Protein AF-A0A1G6YHK0-F1 (afdb_monomer_lite)

Sequence (80 aa):
MWVAPKVGASRLRGALVTPKVVHRAAITTPKEASGLLRSIEDYEGGVRTRIAMRLLPHVFVRPGELRHAEWNEFNFDQKV

Radius of gyration: 20.24 Å; chains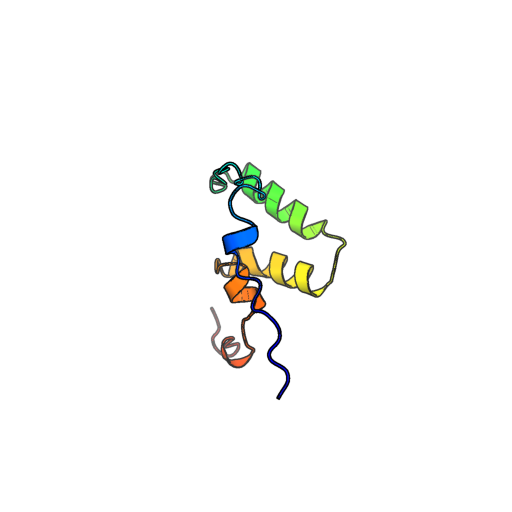: 1; bounding box: 29×59×31 Å

Structure (mmCIF, N/CA/C/O backbone):
data_AF-A0A1G6YHK0-F1
#
_entry.id   AF-A0A1G6YHK0-F1
#
loop_
_atom_site.group_PDB
_atom_site.id
_atom_site.type_symbol
_atom_site.label_atom_id
_atom_site.label_alt_id
_atom_site.label_comp_id
_atom_site.label_asym_id
_atom_site.label_entity_id
_atom_site.label_seq_id
_atom_site.pdbx_PDB_ins_code
_atom_site.Cartn_x
_atom_site.Cartn_y
_atom_site.Cartn_z
_atom_site.occupancy
_atom_site.B_iso_or_equiv
_atom_site.auth_seq_id
_atom_site.auth_comp_id
_atom_site.auth_asym_id
_atom_site.auth_atom_id
_atom_site.pdbx_PDB_model_num
ATOM 1 N N . MET A 1 1 ? -6.691 -45.926 13.284 1.00 36.59 1 MET A N 1
ATOM 2 C CA . MET A 1 1 ? -5.404 -45.197 13.250 1.00 36.59 1 MET A CA 1
ATOM 3 C C . MET A 1 1 ? -4.942 -45.128 11.801 1.00 36.59 1 MET A C 1
ATOM 5 O O . MET A 1 1 ? -4.474 -46.127 11.279 1.00 36.59 1 MET A O 1
ATOM 9 N N . TRP A 1 2 ? -5.187 -44.005 11.122 1.00 35.00 2 TRP A N 1
ATOM 10 C CA . TRP A 1 2 ? -4.812 -43.800 9.718 1.00 35.00 2 TRP A CA 1
ATOM 11 C C . TRP A 1 2 ? -3.637 -42.820 9.698 1.00 35.00 2 TRP A C 1
ATOM 13 O O . TRP A 1 2 ? -3.799 -41.655 10.054 1.00 35.00 2 TRP A O 1
ATOM 23 N N . VAL A 1 3 ? -2.437 -43.303 9.378 1.00 49.72 3 VAL A N 1
ATOM 24 C CA . VAL A 1 3 ? -1.247 -42.458 9.235 1.00 49.72 3 VAL A CA 1
ATOM 25 C C . VAL A 1 3 ? -1.144 -42.084 7.763 1.00 49.72 3 VAL A C 1
ATOM 27 O O . VAL A 1 3 ? -0.727 -42.896 6.941 1.00 49.72 3 VAL A O 1
ATOM 30 N N . ALA A 1 4 ? -1.550 -40.862 7.419 1.00 50.69 4 ALA A N 1
ATOM 31 C CA . ALA A 1 4 ? -1.271 -40.310 6.100 1.00 50.69 4 ALA A CA 1
ATOM 32 C C . ALA A 1 4 ? 0.257 -40.196 5.920 1.00 50.69 4 ALA A C 1
ATOM 34 O O . ALA A 1 4 ? 0.942 -39.714 6.832 1.00 50.69 4 ALA A O 1
ATOM 35 N N . PRO A 1 5 ? 0.827 -40.612 4.777 1.00 50.88 5 PRO A N 1
ATOM 36 C CA . PRO A 1 5 ? 2.251 -40.459 4.544 1.00 50.88 5 PRO A CA 1
ATOM 37 C C . PRO A 1 5 ? 2.568 -38.963 4.479 1.00 50.88 5 PRO A C 1
ATOM 39 O O . PRO A 1 5 ? 2.053 -38.246 3.621 1.00 50.88 5 PRO A O 1
ATOM 42 N N . LYS A 1 6 ? 3.428 -38.473 5.380 1.00 57.38 6 LYS A N 1
ATOM 43 C CA . LYS A 1 6 ? 4.015 -37.135 5.250 1.00 57.38 6 LYS A CA 1
ATOM 44 C C . LYS A 1 6 ? 4.865 -37.126 3.984 1.00 57.38 6 LYS A C 1
ATOM 46 O O . LYS A 1 6 ? 6.016 -37.560 3.996 1.00 57.38 6 LYS A O 1
ATOM 51 N N . VAL A 1 7 ? 4.301 -36.642 2.881 1.00 54.06 7 VAL A N 1
ATOM 52 C CA . VAL A 1 7 ? 5.072 -36.322 1.681 1.00 54.06 7 VAL A CA 1
ATOM 53 C C . VAL A 1 7 ? 5.893 -35.082 2.023 1.00 54.06 7 VAL A C 1
ATOM 55 O O . VAL A 1 7 ? 5.441 -33.951 1.897 1.00 54.06 7 VAL A O 1
ATOM 58 N N . GLY A 1 8 ? 7.076 -35.296 2.596 1.00 56.94 8 GLY A N 1
ATOM 59 C CA . GLY A 1 8 ? 7.987 -34.211 2.925 1.00 56.94 8 GLY A CA 1
ATOM 60 C C . GLY A 1 8 ? 8.433 -33.491 1.655 1.00 56.94 8 GLY A C 1
ATOM 61 O O . GLY A 1 8 ? 8.590 -34.111 0.600 1.00 56.94 8 GLY A O 1
ATOM 62 N N . ALA A 1 9 ? 8.721 -32.193 1.775 1.00 62.81 9 ALA A N 1
ATOM 63 C CA . ALA A 1 9 ? 9.304 -31.357 0.717 1.00 62.81 9 ALA A CA 1
ATOM 64 C C . ALA A 1 9 ? 10.594 -31.939 0.087 1.00 62.81 9 ALA A C 1
ATOM 66 O O . ALA A 1 9 ? 11.082 -31.442 -0.925 1.00 62.81 9 ALA A O 1
ATOM 67 N N . SER A 1 10 ? 11.137 -33.024 0.649 1.00 66.88 10 SER A N 1
ATOM 68 C CA . SER A 1 10 ? 12.230 -33.817 0.100 1.00 66.88 10 SER A CA 1
ATOM 69 C C . SER A 1 10 ? 11.969 -34.367 -1.301 1.00 66.88 10 SER A C 1
ATOM 71 O O . SER A 1 10 ? 12.913 -34.412 -2.083 1.00 66.88 10 SER A O 1
ATOM 73 N N . ARG A 1 11 ? 10.725 -34.735 -1.644 1.00 68.38 11 ARG A N 1
ATOM 74 C CA . ARG A 1 11 ? 10.379 -35.219 -2.998 1.00 68.38 11 ARG A CA 1
ATOM 75 C C . ARG A 1 11 ? 10.320 -34.117 -4.058 1.00 68.38 11 ARG A C 1
ATOM 77 O O . ARG A 1 11 ? 10.291 -34.430 -5.239 1.00 68.38 11 ARG A O 1
ATOM 84 N N . LEU A 1 12 ? 10.307 -32.850 -3.646 1.00 72.94 12 LEU A N 1
ATOM 85 C CA . LEU A 1 12 ? 10.263 -31.695 -4.547 1.00 72.94 12 LEU A CA 1
ATOM 86 C C . LEU A 1 12 ? 11.654 -31.080 -4.782 1.00 72.94 12 LEU A C 1
ATOM 88 O O . LEU A 1 12 ? 11.800 -30.171 -5.601 1.00 72.94 12 LEU A O 1
ATOM 92 N N . ARG A 1 13 ? 12.693 -31.580 -4.093 1.00 65.19 13 ARG A N 1
ATOM 93 C CA . ARG A 1 13 ? 14.083 -31.161 -4.317 1.00 65.19 13 ARG A CA 1
ATOM 94 C C . ARG A 1 13 ? 14.510 -31.529 -5.740 1.00 65.19 13 ARG A C 1
ATOM 96 O O . ARG A 1 13 ? 14.504 -32.699 -6.096 1.00 65.19 13 ARG A O 1
ATOM 103 N N . GLY A 1 14 ? 14.857 -30.522 -6.539 1.00 70.19 14 GLY A N 1
ATOM 104 C CA . GLY A 1 14 ? 15.227 -30.669 -7.953 1.00 70.19 14 GLY A CA 1
ATOM 105 C C . GLY A 1 14 ? 14.055 -30.606 -8.942 1.00 70.19 14 GLY A C 1
ATOM 106 O O . GLY A 1 14 ? 14.289 -30.347 -10.116 1.00 70.19 14 GLY A O 1
ATOM 107 N N . ALA A 1 15 ? 12.808 -30.773 -8.483 1.00 80.00 15 ALA A N 1
ATOM 108 C CA . ALA A 1 15 ? 11.607 -30.601 -9.312 1.00 80.00 15 ALA A CA 1
ATOM 109 C C . ALA A 1 15 ? 11.121 -29.141 -9.356 1.00 80.00 15 ALA A C 1
ATOM 111 O O . ALA A 1 15 ? 10.436 -28.735 -10.293 1.00 80.00 15 ALA A O 1
ATOM 112 N N . LEU A 1 16 ? 11.464 -28.348 -8.337 1.00 79.31 16 LEU A N 1
ATOM 113 C CA . LEU A 1 16 ? 11.128 -26.929 -8.271 1.00 79.31 16 LEU A CA 1
ATOM 114 C C . LEU A 1 16 ? 12.228 -26.096 -8.927 1.00 79.31 16 LEU A C 1
ATOM 116 O O . LEU A 1 16 ? 13.397 -26.189 -8.551 1.00 79.31 16 LEU A O 1
ATOM 120 N N . VAL A 1 17 ? 11.837 -25.239 -9.871 1.00 82.31 17 VAL A N 1
ATOM 121 C CA . VAL A 1 17 ? 12.719 -24.195 -10.398 1.00 82.31 17 VAL A CA 1
ATOM 122 C C . VAL A 1 17 ? 13.050 -23.245 -9.253 1.00 82.31 17 VAL A C 1
ATOM 124 O O . VAL A 1 17 ? 12.156 -22.602 -8.701 1.00 82.31 17 VAL A O 1
ATOM 127 N N . THR A 1 18 ? 14.330 -23.149 -8.893 1.00 81.50 18 THR A N 1
ATOM 128 C CA . THR A 1 18 ? 14.787 -22.147 -7.928 1.00 81.50 18 THR A CA 1
ATOM 129 C C . THR A 1 18 ? 14.474 -20.760 -8.493 1.00 81.50 18 THR A C 1
ATOM 131 O O . THR A 1 18 ? 14.967 -20.428 -9.577 1.00 81.50 18 THR A O 1
ATOM 134 N N . PRO A 1 19 ? 13.661 -19.935 -7.811 1.00 83.00 19 PRO A N 1
ATOM 135 C CA . PRO A 1 19 ? 13.355 -18.603 -8.302 1.00 83.00 19 PRO A CA 1
ATOM 136 C C . PRO A 1 19 ? 14.647 -17.788 -8.379 1.00 83.00 19 PRO A C 1
ATOM 138 O O . PRO A 1 19 ? 15.410 -17.713 -7.414 1.00 83.00 19 PRO A O 1
ATOM 141 N N . LYS A 1 20 ? 14.904 -17.172 -9.537 1.00 90.62 20 LYS A N 1
ATOM 142 C CA . LYS A 1 20 ? 15.997 -16.205 -9.664 1.00 90.62 20 LYS A CA 1
ATOM 143 C C . LYS A 1 20 ? 15.695 -15.016 -8.757 1.00 90.62 20 LYS A C 1
ATOM 145 O O . LYS A 1 20 ? 14.597 -14.460 -8.806 1.00 90.62 20 LYS A O 1
ATOM 150 N N . VAL A 1 21 ? 16.668 -14.635 -7.935 1.00 90.88 21 VAL A N 1
ATOM 151 C CA . VAL A 1 21 ? 16.546 -13.467 -7.062 1.00 90.88 21 VAL A CA 1
ATOM 152 C C . VAL A 1 21 ? 16.440 -12.218 -7.935 1.00 90.88 21 VAL A C 1
ATOM 154 O O . VAL A 1 21 ? 17.315 -11.949 -8.753 1.00 90.88 21 VAL A O 1
ATOM 157 N N . VAL A 1 22 ? 15.357 -11.462 -7.759 1.00 92.12 22 VAL A N 1
ATOM 158 C CA . VAL A 1 22 ? 15.168 -10.143 -8.371 1.00 92.12 22 VAL A CA 1
ATOM 159 C C . VAL A 1 22 ? 15.133 -9.119 -7.248 1.00 92.12 22 VAL A C 1
ATOM 161 O O . VAL A 1 22 ? 14.226 -9.136 -6.411 1.00 92.12 22 VAL A O 1
ATOM 164 N N . HIS A 1 23 ? 16.124 -8.233 -7.225 1.00 92.38 23 HIS A N 1
ATOM 165 C CA . HIS A 1 23 ? 16.182 -7.144 -6.259 1.00 92.38 23 HIS A CA 1
ATOM 166 C C . HIS A 1 23 ? 15.145 -6.076 -6.621 1.00 92.38 23 HIS A C 1
ATOM 168 O O . HIS A 1 23 ? 15.154 -5.534 -7.723 1.00 92.38 23 HIS A O 1
ATOM 174 N N . ARG A 1 24 ? 14.237 -5.779 -5.688 1.00 87.50 24 ARG A N 1
ATOM 175 C CA . ARG A 1 24 ? 13.247 -4.704 -5.811 1.00 87.50 24 ARG A CA 1
ATOM 176 C C . ARG A 1 24 ? 13.772 -3.484 -5.065 1.00 87.50 24 ARG A C 1
ATOM 178 O O . ARG A 1 24 ? 13.566 -3.376 -3.859 1.00 87.50 24 ARG A O 1
ATOM 185 N N . ALA A 1 25 ? 14.522 -2.637 -5.767 1.00 92.56 25 ALA A N 1
ATOM 186 C CA . ALA A 1 25 ? 15.054 -1.407 -5.191 1.00 92.56 25 ALA A CA 1
ATOM 187 C C . ALA A 1 25 ? 13.915 -0.493 -4.713 1.00 92.56 25 ALA A C 1
ATOM 189 O O . ALA A 1 25 ? 12.824 -0.489 -5.287 1.00 92.56 25 ALA A O 1
ATOM 190 N N . ALA A 1 26 ? 14.177 0.262 -3.648 1.00 92.12 26 ALA A N 1
ATOM 191 C CA . ALA A 1 26 ? 13.233 1.250 -3.154 1.00 92.12 26 ALA A CA 1
ATOM 192 C C . ALA A 1 26 ? 13.060 2.382 -4.177 1.00 92.12 26 ALA A C 1
ATOM 194 O O . ALA A 1 26 ? 14.022 2.788 -4.829 1.00 92.12 26 ALA A O 1
ATOM 195 N N . ILE A 1 27 ? 11.842 2.912 -4.278 1.00 94.81 27 ILE A N 1
ATOM 196 C CA . ILE A 1 27 ? 11.581 4.154 -5.005 1.00 94.81 27 ILE A CA 1
ATOM 197 C C . ILE A 1 27 ? 12.190 5.307 -4.203 1.00 94.81 27 ILE A C 1
ATOM 199 O O . ILE A 1 27 ? 11.828 5.507 -3.045 1.00 94.81 27 ILE A O 1
ATOM 203 N N . THR A 1 28 ? 13.102 6.064 -4.811 1.00 96.25 28 THR A N 1
ATOM 204 C CA . THR A 1 28 ? 13.822 7.168 -4.147 1.00 96.25 28 THR A CA 1
ATOM 205 C C . THR A 1 28 ? 13.556 8.532 -4.775 1.00 96.25 28 THR A C 1
ATOM 207 O O . THR A 1 28 ? 14.012 9.544 -4.245 1.00 96.25 28 THR A O 1
ATOM 210 N N . THR A 1 29 ? 12.805 8.592 -5.881 1.00 97.69 29 THR A N 1
ATOM 211 C CA . THR A 1 29 ? 12.495 9.851 -6.564 1.00 97.69 29 THR A CA 1
ATOM 212 C C . THR A 1 29 ? 11.033 10.269 -6.368 1.00 97.69 29 THR A C 1
ATOM 214 O O . THR A 1 29 ? 10.133 9.422 -6.394 1.00 97.69 29 THR A O 1
ATOM 217 N N . PRO A 1 30 ? 10.743 11.581 -6.250 1.00 97.31 30 PRO A N 1
ATOM 218 C CA . PRO A 1 30 ? 9.366 12.072 -6.167 1.00 97.31 30 PRO A CA 1
ATOM 219 C C . PRO A 1 30 ? 8.509 11.694 -7.383 1.00 97.31 30 PRO A C 1
ATOM 221 O O . PRO A 1 30 ? 7.321 11.409 -7.245 1.00 97.31 30 PRO A O 1
ATOM 224 N N . LYS A 1 31 ? 9.110 11.658 -8.581 1.00 97.75 31 LYS A N 1
ATOM 225 C CA . LYS A 1 31 ? 8.410 11.314 -9.825 1.00 97.75 31 LYS A CA 1
ATOM 226 C C . LYS A 1 31 ? 7.883 9.881 -9.783 1.00 97.75 31 LYS A C 1
ATOM 228 O O . LYS A 1 31 ? 6.699 9.662 -10.028 1.00 97.75 31 LYS A O 1
ATOM 233 N N . GLU A 1 32 ? 8.732 8.923 -9.433 1.00 96.62 32 GLU A N 1
ATOM 234 C CA . GLU A 1 32 ? 8.337 7.516 -9.324 1.00 96.62 32 GLU A CA 1
ATOM 235 C C . GLU A 1 32 ? 7.354 7.295 -8.169 1.00 96.62 32 GLU A C 1
ATOM 237 O O . GLU A 1 32 ? 6.369 6.578 -8.337 1.00 96.62 32 GLU A O 1
ATOM 242 N N . ALA A 1 33 ? 7.554 7.974 -7.033 1.00 95.56 33 ALA A N 1
ATOM 243 C CA . ALA A 1 33 ? 6.629 7.908 -5.904 1.00 95.56 33 ALA A CA 1
ATOM 244 C C . ALA A 1 33 ? 5.229 8.404 -6.298 1.00 95.56 33 ALA A C 1
ATOM 246 O O . ALA A 1 33 ? 4.231 7.749 -6.008 1.00 95.56 33 ALA A O 1
ATOM 247 N N . SER A 1 34 ? 5.146 9.514 -7.038 1.00 96.81 34 SER A N 1
ATOM 248 C CA . SER A 1 34 ? 3.866 10.025 -7.538 1.00 96.81 34 SER A CA 1
ATOM 249 C C . SER A 1 34 ? 3.178 9.053 -8.505 1.00 96.81 34 SER A C 1
ATOM 251 O O . SER A 1 34 ? 1.956 8.920 -8.473 1.00 96.81 34 SER A O 1
ATOM 253 N N . GLY A 1 35 ? 3.950 8.332 -9.327 1.00 97.75 35 GLY A N 1
ATOM 254 C CA . GLY A 1 35 ? 3.435 7.294 -10.222 1.00 97.75 35 GLY A CA 1
ATOM 255 C C . GLY A 1 35 ? 2.856 6.100 -9.461 1.00 97.75 35 GLY A C 1
ATOM 256 O O . GLY A 1 35 ? 1.775 5.619 -9.805 1.00 97.75 35 GLY A O 1
ATOM 257 N N . LEU A 1 36 ? 3.523 5.669 -8.385 1.00 95.62 36 LEU A N 1
ATOM 258 C CA . LEU A 1 36 ? 3.015 4.621 -7.497 1.00 95.62 36 LEU A CA 1
ATOM 259 C C . LEU A 1 36 ? 1.687 5.031 -6.853 1.00 95.62 36 LEU A C 1
ATOM 261 O O . LEU A 1 36 ? 0.732 4.262 -6.902 1.00 95.62 36 LEU A O 1
ATOM 265 N N . LEU A 1 37 ? 1.610 6.238 -6.284 1.00 96.50 37 LEU A N 1
ATOM 266 C CA . LEU A 1 37 ? 0.392 6.714 -5.622 1.00 96.50 37 LEU A CA 1
ATOM 267 C C . LEU A 1 37 ? -0.795 6.788 -6.592 1.00 96.50 37 LEU A C 1
ATOM 269 O O . LEU A 1 37 ? -1.881 6.336 -6.255 1.00 96.50 37 LEU A O 1
ATOM 273 N N . ARG A 1 38 ? -0.584 7.265 -7.824 1.00 97.31 38 ARG A N 1
ATOM 274 C CA . ARG A 1 38 ? -1.627 7.257 -8.868 1.00 97.31 38 ARG A CA 1
ATOM 275 C C . ARG A 1 38 ? -2.071 5.840 -9.228 1.00 97.31 38 ARG A C 1
ATOM 277 O O . ARG A 1 38 ? -3.261 5.572 -9.295 1.00 97.31 38 ARG A O 1
ATOM 284 N N . SER A 1 39 ? -1.121 4.918 -9.362 1.00 96.94 39 SER A N 1
ATOM 285 C CA . SER A 1 39 ? -1.427 3.512 -9.659 1.00 96.94 39 SER A CA 1
ATOM 286 C C . SER A 1 39 ? -2.232 2.832 -8.541 1.00 96.94 39 SER A C 1
ATOM 288 O O . SER A 1 39 ? -3.026 1.936 -8.811 1.00 96.94 39 SER A O 1
ATOM 290 N N . ILE A 1 40 ? -2.028 3.238 -7.281 1.00 96.69 40 ILE A N 1
ATOM 291 C CA . ILE A 1 40 ? -2.831 2.771 -6.140 1.00 96.69 40 ILE A CA 1
ATOM 292 C C . ILE A 1 40 ? -4.275 3.271 -6.256 1.00 96.69 40 ILE A C 1
ATOM 294 O O . ILE A 1 40 ? -5.203 2.516 -5.958 1.00 96.69 40 ILE A O 1
ATOM 298 N N . GLU A 1 41 ? -4.470 4.514 -6.696 1.00 96.31 41 GLU A N 1
ATOM 299 C CA . GLU A 1 41 ? -5.802 5.094 -6.888 1.00 96.31 41 GLU A CA 1
ATOM 300 C C . GLU A 1 41 ? -6.584 4.425 -8.021 1.00 96.31 41 GLU A C 1
ATOM 302 O O . GLU A 1 41 ? -7.778 4.170 -7.862 1.00 96.31 41 GLU A O 1
ATOM 307 N N . ASP A 1 42 ? -5.902 4.042 -9.099 1.00 96.94 42 ASP A N 1
ATOM 308 C CA . ASP A 1 42 ? -6.500 3.370 -10.260 1.00 96.94 42 ASP A CA 1
ATOM 309 C C . ASP A 1 42 ? -6.780 1.868 -10.021 1.00 96.94 42 ASP A C 1
ATOM 311 O O . ASP A 1 42 ? -7.198 1.144 -10.924 1.00 96.94 42 ASP A O 1
ATOM 315 N N . TYR A 1 43 ? -6.549 1.345 -8.810 1.00 96.75 43 TYR A N 1
ATOM 316 C CA . TYR A 1 43 ? -6.760 -0.072 -8.519 1.00 96.75 43 TYR A CA 1
ATOM 317 C C . TYR A 1 43 ? -8.250 -0.453 -8.421 1.00 96.75 43 TYR A C 1
ATOM 319 O O . TYR A 1 43 ? -8.953 -0.147 -7.450 1.00 96.75 43 TYR A O 1
ATOM 327 N N . GLU A 1 44 ? -8.711 -1.247 -9.386 1.00 96.94 44 GLU A N 1
ATOM 328 C CA . GLU A 1 44 ? -10.107 -1.700 -9.496 1.00 96.94 44 GLU A CA 1
ATOM 329 C C . GLU A 1 44 ? -10.410 -3.035 -8.793 1.00 96.94 44 GLU A C 1
ATOM 331 O O . GLU A 1 44 ? -11.533 -3.533 -8.845 1.00 96.94 44 GLU A O 1
ATOM 336 N N . GLY A 1 45 ? -9.428 -3.641 -8.119 1.00 95.88 45 GLY A N 1
ATOM 337 C CA . GLY A 1 45 ? -9.628 -4.917 -7.433 1.00 95.88 45 GLY A CA 1
ATOM 338 C C . GLY A 1 45 ? -10.408 -4.808 -6.113 1.00 95.88 45 GLY A C 1
ATOM 339 O O . GLY A 1 45 ? -11.196 -3.896 -5.865 1.00 95.88 45 GLY A O 1
ATOM 340 N N . GLY A 1 46 ? -10.185 -5.778 -5.223 1.00 96.94 46 GLY A N 1
ATOM 341 C CA . GLY A 1 46 ? -10.944 -5.897 -3.976 1.00 96.94 46 GLY A CA 1
ATOM 342 C C . GLY A 1 46 ? -10.830 -4.668 -3.065 1.00 96.94 46 GLY A C 1
ATOM 343 O O . GLY A 1 46 ? -9.733 -4.171 -2.804 1.00 96.94 46 GLY A O 1
ATOM 344 N N . 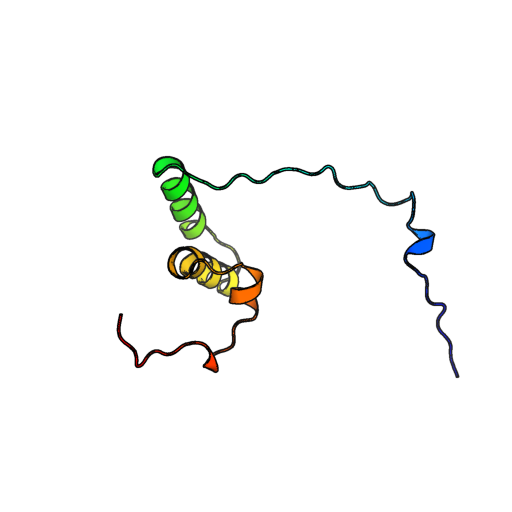VAL A 1 47 ? -11.963 -4.237 -2.498 1.00 95.88 47 VAL A N 1
ATOM 345 C CA . VAL A 1 47 ? -12.071 -3.034 -1.647 1.00 95.88 47 VAL A CA 1
ATOM 346 C C . VAL A 1 47 ? -11.080 -3.051 -0.478 1.00 95.88 47 VAL A C 1
ATOM 348 O O . VAL A 1 47 ? -10.430 -2.045 -0.211 1.00 95.88 47 VAL A O 1
ATOM 351 N N . ARG A 1 48 ? -10.907 -4.203 0.186 1.00 94.56 48 ARG A N 1
ATOM 352 C CA . ARG A 1 48 ? -9.956 -4.351 1.303 1.00 94.56 48 ARG A CA 1
ATOM 353 C C . ARG A 1 48 ? -8.514 -4.084 0.874 1.00 94.56 48 ARG A C 1
ATOM 355 O O . ARG A 1 48 ? -7.800 -3.358 1.555 1.00 94.56 48 ARG A O 1
ATOM 362 N N . THR A 1 49 ? -8.107 -4.631 -0.272 1.00 95.81 49 THR A N 1
ATOM 363 C CA . THR A 1 49 ? -6.767 -4.414 -0.830 1.00 95.81 49 THR A CA 1
ATOM 364 C C . THR A 1 49 ? -6.573 -2.950 -1.206 1.00 95.81 49 THR A C 1
ATOM 366 O O . THR A 1 49 ? -5.535 -2.383 -0.885 1.00 95.81 49 THR A O 1
ATOM 369 N N . ARG A 1 50 ? -7.586 -2.312 -1.808 1.00 96.19 50 ARG A N 1
ATOM 370 C CA . ARG A 1 50 ? -7.546 -0.880 -2.131 1.00 96.19 50 ARG A CA 1
ATOM 371 C C . ARG A 1 50 ? -7.334 -0.016 -0.887 1.00 96.19 50 ARG A C 1
ATOM 373 O O . ARG A 1 50 ? -6.450 0.830 -0.885 1.00 96.19 50 ARG A O 1
ATOM 380 N N . ILE A 1 51 ? -8.105 -0.252 0.176 1.00 95.62 51 ILE A N 1
ATOM 381 C CA . ILE A 1 51 ? -7.973 0.489 1.441 1.00 95.62 51 ILE A CA 1
ATOM 382 C C . ILE A 1 51 ? -6.584 0.276 2.052 1.00 95.62 51 ILE A C 1
ATOM 384 O O . ILE A 1 51 ? -5.917 1.247 2.398 1.00 95.62 51 ILE A O 1
ATOM 388 N N . ALA A 1 52 ? -6.114 -0.973 2.125 1.00 96.06 52 ALA A N 1
ATOM 389 C CA . ALA A 1 52 ? -4.792 -1.278 2.667 1.00 96.06 52 ALA A CA 1
ATOM 390 C C . ALA A 1 52 ? -3.665 -0.601 1.865 1.00 96.06 52 ALA A C 1
ATOM 392 O O . ALA A 1 52 ? -2.740 -0.052 2.456 1.00 96.06 52 ALA A O 1
ATOM 393 N N . MET A 1 53 ? -3.751 -0.591 0.530 1.00 96.44 53 MET A N 1
ATOM 394 C CA . MET A 1 53 ? -2.762 0.079 -0.322 1.00 96.44 53 MET A CA 1
ATOM 395 C C . MET A 1 53 ? -2.791 1.598 -0.190 1.00 96.44 53 MET A C 1
ATOM 397 O O . MET A 1 53 ? -1.733 2.208 -0.263 1.00 96.44 53 MET A O 1
ATOM 401 N N . ARG A 1 54 ? -3.959 2.207 0.034 1.00 96.06 54 ARG A N 1
ATOM 402 C CA . ARG A 1 54 ? -4.053 3.645 0.324 1.00 96.06 54 ARG A CA 1
ATOM 403 C C . ARG A 1 54 ? -3.463 4.002 1.683 1.00 96.06 54 ARG A C 1
ATOM 405 O O . ARG A 1 54 ? -2.863 5.055 1.816 1.00 96.06 54 ARG A O 1
ATOM 412 N N . LEU A 1 55 ? -3.607 3.132 2.681 1.00 95.56 55 LEU A N 1
ATOM 413 C CA . LEU A 1 55 ? -3.096 3.377 4.029 1.00 95.56 55 LEU A CA 1
ATOM 414 C C . LEU A 1 55 ? -1.577 3.160 4.138 1.00 95.56 55 LEU A C 1
ATOM 416 O O . LEU A 1 55 ? -0.903 3.909 4.841 1.00 95.56 55 LEU A O 1
ATOM 420 N N . LEU A 1 56 ? -1.023 2.169 3.428 1.00 95.50 56 LEU A N 1
ATOM 421 C CA . LEU A 1 56 ? 0.390 1.775 3.533 1.00 95.50 56 LEU A CA 1
ATOM 422 C C . LEU A 1 56 ? 1.401 2.943 3.404 1.00 95.50 56 LEU A C 1
ATOM 424 O O . LEU A 1 56 ? 2.313 3.007 4.230 1.00 95.50 56 LEU A O 1
ATOM 428 N N . PRO A 1 57 ? 1.260 3.884 2.442 1.00 93.94 57 PRO A N 1
ATOM 429 C CA . PRO A 1 57 ? 2.161 5.029 2.282 1.00 93.94 57 PRO A CA 1
ATOM 430 C C . PRO A 1 57 ? 2.120 6.041 3.431 1.00 93.94 57 PRO A C 1
ATOM 432 O O . PRO A 1 57 ? 2.983 6.908 3.491 1.00 93.94 57 PRO A O 1
ATOM 435 N N . HIS A 1 58 ? 1.122 5.966 4.314 1.00 92.81 58 HIS A N 1
ATOM 436 C CA . HIS A 1 58 ? 0.996 6.859 5.465 1.00 92.81 58 HIS A CA 1
ATOM 437 C C . HIS A 1 58 ? 1.607 6.264 6.735 1.00 92.81 58 HIS A C 1
ATOM 439 O O . HIS A 1 58 ? 2.096 7.006 7.580 1.00 92.81 58 HIS A O 1
ATOM 445 N N . VAL A 1 59 ? 1.597 4.933 6.864 1.00 93.00 59 VAL A N 1
ATOM 446 C CA . VAL A 1 59 ? 2.063 4.230 8.073 1.00 93.00 59 VAL A CA 1
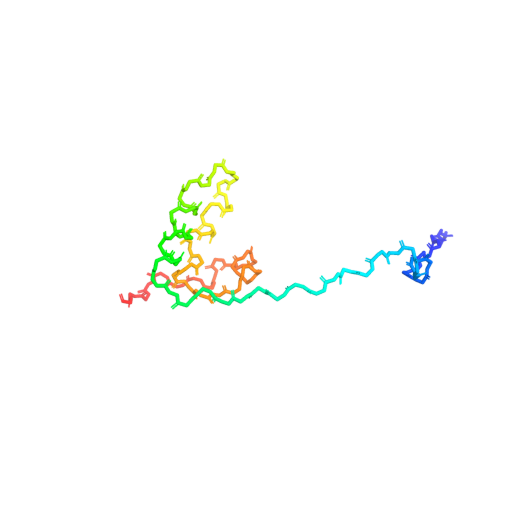ATOM 447 C C . VAL A 1 59 ? 3.430 3.561 7.909 1.00 93.00 59 VAL A C 1
ATOM 449 O O . VAL A 1 59 ? 4.055 3.213 8.902 1.00 93.00 59 VAL A O 1
ATOM 452 N N . PHE A 1 60 ? 3.901 3.362 6.673 1.00 92.31 60 PHE A N 1
ATOM 453 C CA . PHE A 1 60 ? 5.215 2.787 6.338 1.00 92.31 60 PHE A CA 1
ATOM 454 C C . PHE A 1 60 ? 5.536 1.408 6.954 1.00 92.31 60 PHE A C 1
ATOM 456 O O . PHE A 1 60 ? 6.689 0.975 6.939 1.00 92.31 60 PHE A O 1
ATOM 463 N N . VAL A 1 61 ? 4.527 0.677 7.437 1.00 94.88 61 VAL A N 1
ATOM 464 C CA . VAL A 1 61 ? 4.672 -0.716 7.890 1.00 94.88 61 VAL A CA 1
ATOM 465 C C . VAL A 1 61 ? 4.745 -1.679 6.703 1.00 94.88 61 VAL A C 1
ATOM 467 O O . VAL A 1 61 ? 4.370 -1.355 5.569 1.00 94.88 61 VAL A O 1
ATOM 470 N N . ARG A 1 62 ? 5.204 -2.911 6.937 1.00 94.56 62 ARG A N 1
ATOM 471 C CA . ARG A 1 62 ? 5.228 -3.938 5.888 1.00 94.56 62 ARG A CA 1
ATOM 472 C C . ARG A 1 62 ? 3.793 -4.333 5.506 1.00 94.56 62 ARG A C 1
ATOM 474 O O . ARG A 1 62 ? 2.933 -4.432 6.377 1.00 94.56 62 ARG A O 1
ATOM 481 N N . PRO A 1 63 ? 3.517 -4.693 4.236 1.00 94.12 63 PRO A N 1
ATOM 482 C CA . PRO A 1 63 ? 2.178 -5.122 3.814 1.00 94.12 63 PRO A CA 1
ATOM 483 C C . PRO A 1 63 ? 1.591 -6.281 4.624 1.00 94.12 63 PRO A C 1
ATOM 485 O O . PRO A 1 63 ? 0.376 -6.363 4.782 1.00 94.12 63 PRO A O 1
ATOM 488 N N . GLY A 1 64 ? 2.444 -7.189 5.110 1.00 95.56 64 GLY A N 1
ATOM 489 C CA . GLY A 1 64 ? 2.024 -8.287 5.980 1.00 95.56 64 GLY A CA 1
ATOM 490 C C . GLY A 1 64 ? 1.553 -7.802 7.349 1.00 95.56 64 GLY A C 1
ATOM 491 O O . GLY A 1 64 ? 0.538 -8.287 7.828 1.00 95.56 64 GLY A O 1
ATOM 492 N N . GLU A 1 65 ? 2.235 -6.814 7.928 1.00 96.25 65 GLU A N 1
ATOM 493 C CA . GLU A 1 65 ? 1.863 -6.223 9.218 1.00 96.25 65 GLU A CA 1
ATOM 494 C C . GLU A 1 65 ? 0.500 -5.541 9.096 1.00 96.25 65 GLU A C 1
ATOM 496 O O . GLU A 1 65 ? -0.423 -5.908 9.810 1.00 96.25 65 GLU A O 1
ATOM 501 N N . LEU A 1 66 ? 0.305 -4.672 8.093 1.00 95.69 66 LEU A N 1
ATOM 502 C CA . LEU A 1 66 ? -0.991 -4.008 7.914 1.00 95.69 66 LEU A CA 1
ATOM 503 C C . LEU A 1 66 ? -2.136 -4.987 7.609 1.00 95.69 66 LEU A C 1
ATOM 505 O O . LEU A 1 66 ? -3.264 -4.787 8.046 1.00 95.69 66 LEU A O 1
ATOM 509 N N . ARG A 1 67 ? -1.872 -6.051 6.840 1.00 94.62 67 ARG A N 1
ATOM 510 C CA . ARG A 1 67 ? -2.895 -7.053 6.498 1.00 94.62 67 ARG A CA 1
ATOM 511 C C . ARG A 1 67 ? -3.411 -7.806 7.724 1.00 94.62 67 ARG A C 1
ATOM 513 O O . ARG A 1 67 ? -4.557 -8.250 7.705 1.00 94.62 67 ARG A O 1
ATOM 520 N N . HIS A 1 68 ? -2.552 -8.001 8.716 1.00 95.25 68 HIS A N 1
ATOM 521 C CA . HIS A 1 68 ? -2.850 -8.755 9.929 1.00 95.25 68 HIS A CA 1
ATOM 522 C C . HIS A 1 68 ? -3.118 -7.860 11.140 1.00 95.25 68 HIS A C 1
ATOM 524 O O . HIS A 1 68 ? -3.331 -8.398 12.219 1.00 95.25 68 HIS A O 1
ATOM 530 N N . ALA A 1 69 ? -3.131 -6.539 10.951 1.00 95.31 69 ALA A N 1
ATOM 531 C CA . ALA A 1 69 ? -3.360 -5.592 12.025 1.00 95.31 69 ALA A CA 1
ATOM 532 C C . ALA A 1 69 ? -4.756 -5.761 12.638 1.00 95.31 69 ALA A C 1
ATOM 534 O O . ALA A 1 69 ? -5.749 -5.988 11.934 1.00 95.31 69 ALA A O 1
ATOM 535 N N . GLU A 1 70 ? -4.825 -5.615 13.953 1.00 95.50 70 GLU A N 1
ATOM 536 C CA . GLU A 1 70 ? -6.051 -5.686 14.735 1.00 95.50 70 GLU A CA 1
ATOM 537 C C . GLU A 1 70 ? -6.515 -4.286 15.150 1.00 95.50 70 GLU A C 1
ATOM 539 O O . GLU A 1 70 ? -5.735 -3.349 15.298 1.00 95.50 70 GLU A O 1
ATOM 544 N N . TRP A 1 71 ? -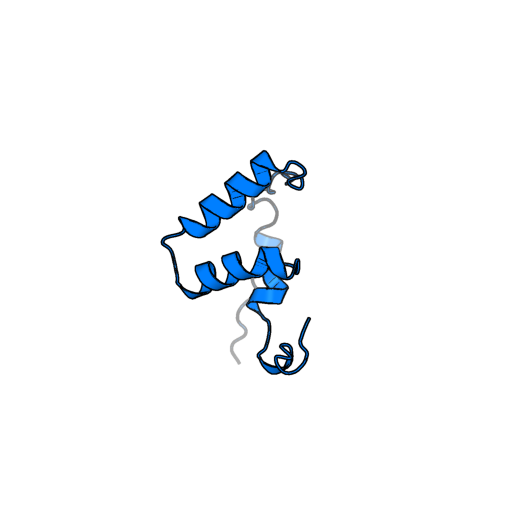7.823 -4.117 15.349 1.00 93.81 71 TRP A N 1
ATOM 545 C CA . TRP A 1 71 ? -8.400 -2.805 15.668 1.00 93.81 71 TRP A CA 1
ATOM 546 C C . TRP A 1 71 ? -7.896 -2.206 16.987 1.00 93.81 71 TRP A C 1
ATOM 548 O O . TRP A 1 71 ? -7.876 -0.988 17.126 1.00 93.81 71 TRP A O 1
ATOM 558 N N . ASN A 1 72 ? -7.476 -3.042 17.938 1.00 95.62 72 ASN A N 1
ATOM 559 C CA . ASN A 1 72 ? -6.888 -2.611 19.211 1.00 95.62 72 ASN A CA 1
ATOM 560 C C . ASN A 1 72 ? -5.501 -1.954 19.053 1.00 95.62 72 ASN A C 1
ATOM 562 O O . ASN A 1 72 ? -5.051 -1.289 19.982 1.00 95.62 72 ASN A O 1
ATOM 566 N N . GLU A 1 73 ? -4.838 -2.106 17.903 1.00 93.06 73 GLU A N 1
ATOM 567 C CA . GLU A 1 73 ? -3.546 -1.479 17.599 1.00 93.06 73 GLU A CA 1
ATOM 568 C C . GLU A 1 73 ? -3.703 -0.035 17.083 1.00 93.06 73 GLU A C 1
ATOM 570 O O . GLU A 1 73 ? -2.727 0.715 17.036 1.00 93.06 73 GLU A O 1
ATOM 575 N N . PHE A 1 74 ? -4.922 0.387 16.723 1.00 90.50 74 PHE A N 1
ATOM 576 C CA . PHE A 1 74 ? -5.213 1.736 16.231 1.00 90.50 74 PHE A CA 1
ATOM 577 C C . PHE A 1 74 ? -5.787 2.616 17.346 1.00 90.50 74 PHE A C 1
ATOM 579 O O . PHE A 1 74 ? -6.922 2.433 17.784 1.00 90.50 74 PHE A O 1
ATOM 586 N N . ASN A 1 75 ? -5.021 3.622 17.773 1.00 90.81 75 ASN A N 1
ATOM 587 C CA . ASN A 1 75 ? -5.491 4.638 18.711 1.00 90.81 75 ASN A CA 1
ATOM 588 C C . ASN A 1 75 ? -5.982 5.880 17.952 1.00 90.81 75 ASN A C 1
ATOM 590 O O . ASN A 1 75 ? -5.181 6.605 17.368 1.00 90.81 75 ASN A O 1
ATOM 594 N N . PHE A 1 76 ? -7.291 6.129 17.984 1.00 89.19 76 PHE A N 1
ATOM 595 C CA . PHE A 1 76 ? -7.917 7.279 17.321 1.00 89.19 76 PHE A CA 1
ATOM 596 C C . PHE A 1 76 ? -8.127 8.494 18.242 1.00 89.19 76 PHE A C 1
ATOM 598 O O . PHE A 1 76 ? -8.474 9.570 17.755 1.00 89.19 76 PHE A O 1
ATOM 605 N N . ASP A 1 77 ? -7.907 8.346 19.551 1.00 91.88 77 ASP A N 1
ATOM 606 C CA . ASP A 1 77 ? -8.045 9.435 20.527 1.00 91.88 77 ASP A CA 1
ATOM 607 C C . ASP A 1 77 ? -6.790 10.316 20.574 1.00 91.88 77 ASP A C 1
ATOM 609 O O . ASP A 1 77 ? -6.851 11.504 20.905 1.00 91.88 77 ASP A O 1
ATOM 613 N N . GLN A 1 78 ? -5.640 9.747 20.208 1.00 81.12 78 GLN A N 1
ATOM 614 C CA . GLN A 1 78 ? -4.407 10.499 20.023 1.00 81.12 78 GLN A CA 1
ATOM 615 C C . GLN A 1 78 ? -4.420 11.216 18.672 1.00 81.12 78 GLN A C 1
ATOM 617 O O . GLN A 1 78 ? -4.320 10.599 17.613 1.00 81.12 78 GLN A O 1
ATOM 622 N N . LYS A 1 79 ? -4.529 12.546 18.713 1.00 71.25 79 LYS A N 1
ATOM 623 C CA . LYS A 1 79 ? -4.359 13.402 17.534 1.00 71.25 79 LYS A CA 1
ATOM 624 C C . LYS A 1 79 ? -2.868 13.636 17.277 1.00 71.25 79 LYS A C 1
ATOM 626 O O . LYS A 1 79 ? -2.137 13.945 18.218 1.00 71.25 79 LYS A O 1
ATOM 631 N N . VAL A 1 80 ? -2.459 13.500 16.015 1.00 60.09 80 VAL A N 1
ATOM 632 C CA . VAL A 1 80 ? -1.120 13.827 15.487 1.00 60.09 80 VAL A CA 1
ATOM 633 C C . VAL A 1 80 ? -1.168 15.180 14.793 1.00 60.09 80 VAL A C 1
ATOM 635 O O . VAL A 1 80 ? -2.188 15.437 14.111 1.00 60.09 80 VAL A O 1
#

pLDDT: mean 86.43, std 15.57, rang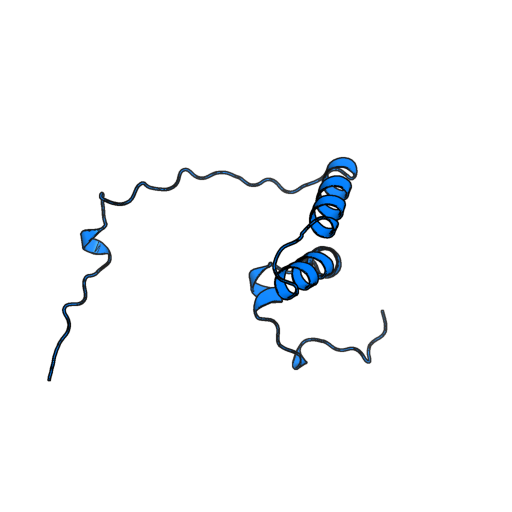e [35.0, 97.75]

Secondary structure (DSSP, 8-state):
--------GGGGTTTSPPPPP---PPP-SHHHHHHHHHHHHT--S-HHHHHHHHHHHHH---HHHHHH--GGG--SSS--

Foldseek 3Di:
DDDDDPPPCVVCVVVDDDDDDDDDDDDDDPVVVVVQQVVLVVDPDDPVSSV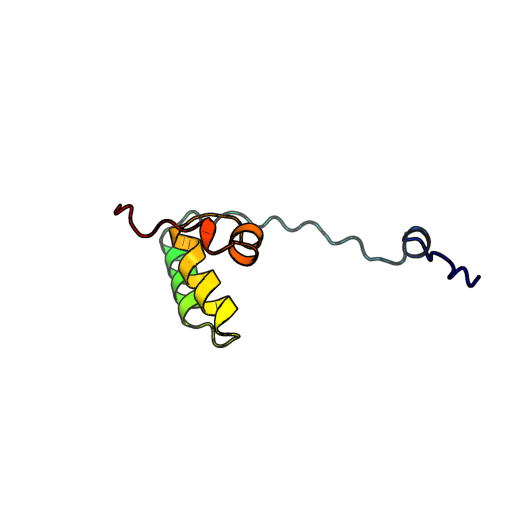LSNCCVVPVDDSVCSVPDDPVVDDPVDDD